Protein AF-A0A0N1BBG8-F1 (afdb_monomer_lite)

Secondary structure (DSSP, 8-state):
--GGGTTTTS---HHHHHHHHHHHHHHHHHHHHHHHHHHHHHTT----HHHHHHHHHSHHHHHHHHHHHHS-HHHHHHHHHHHHHHHHHHHHHHHHHHHHHHHTT-

Foldseek 3Di:
DVVVLVCVVDNDDPVRVVVVVVVVLVVQLVVQLVVLQVVCVVVVHPSPSVLSNCCSVPVVPSVLVSCVVRHPPVVSVVVVVVVVVVVVVVVVVSVVVVVVVVVVVD

Sequence (106 aa):
MIVGILSPLRPLSVREQGATDLLIGVLTAVMVYTWCRAEAAERAVIPSGRFALWAALLPPVFFPVYLYRTRSARVATLTLVGSVLYYIAINLLNAAALIAVTELRT

Structure (mmCIF, N/CA/C/O backbone):
data_AF-A0A0N1BBG8-F1
#
_entry.id   AF-A0A0N1BBG8-F1
#
loop_
_atom_site.group_PDB
_atom_site.id
_atom_site.type_symbol
_atom_site.label_atom_id
_atom_site.label_alt_id
_atom_site.label_comp_id
_atom_site.label_asym_id
_atom_site.label_entity_id
_atom_site.label_seq_id
_atom_site.pdbx_PDB_ins_code
_atom_site.Cartn_x
_atom_site.Cartn_y
_atom_site.Cartn_z
_atom_site.occupancy
_atom_site.B_iso_or_equiv
_atom_site.auth_seq_id
_atom_site.auth_comp_id
_atom_site.auth_asym_id
_atom_site.auth_atom_id
_atom_site.pdbx_PDB_model_num
ATOM 1 N N . MET A 1 1 ? 2.645 0.140 -14.212 1.00 44.69 1 MET A N 1
ATOM 2 C CA . MET A 1 1 ? 3.843 0.835 -13.656 1.00 44.69 1 MET A CA 1
ATOM 3 C C . MET A 1 1 ? 5.005 -0.116 -13.333 1.00 44.69 1 MET A C 1
ATOM 5 O O . MET A 1 1 ? 6.142 0.294 -13.494 1.00 44.69 1 MET A O 1
ATOM 9 N N . ILE A 1 2 ? 4.762 -1.386 -12.970 1.00 45.59 2 ILE A N 1
ATOM 10 C CA . ILE A 1 2 ? 5.816 -2.420 -12.806 1.00 45.59 2 ILE A CA 1
ATOM 11 C C . ILE A 1 2 ? 6.313 -2.972 -14.164 1.00 45.59 2 ILE A C 1
ATOM 13 O O . ILE A 1 2 ? 7.457 -3.398 -14.284 1.00 45.59 2 ILE A O 1
ATOM 17 N N . VAL A 1 3 ? 5.498 -2.869 -15.222 1.00 43.84 3 VAL A N 1
ATOM 18 C CA . VAL A 1 3 ? 5.837 -3.310 -16.592 1.00 43.84 3 VAL A CA 1
ATOM 19 C C . VAL A 1 3 ? 7.101 -2.640 -17.152 1.00 43.84 3 VAL A C 1
ATOM 21 O O . VAL A 1 3 ? 7.817 -3.261 -17.928 1.00 43.84 3 VAL A O 1
ATOM 24 N N . GLY A 1 4 ? 7.452 -1.431 -16.693 1.00 46.47 4 GLY A N 1
ATOM 25 C CA . GLY A 1 4 ? 8.660 -0.725 -17.139 1.00 46.47 4 GLY A CA 1
ATOM 26 C C . GLY A 1 4 ? 9.979 -1.461 -16.861 1.00 46.47 4 GLY A C 1
ATOM 27 O O . GLY A 1 4 ? 10.957 -1.213 -17.557 1.00 46.47 4 GLY A O 1
ATOM 28 N N . ILE A 1 5 ? 10.001 -2.392 -15.899 1.00 52.69 5 ILE A N 1
ATOM 29 C CA . ILE A 1 5 ? 11.209 -3.135 -15.497 1.00 52.69 5 ILE A CA 1
ATOM 30 C C . ILE A 1 5 ? 11.492 -4.322 -16.442 1.00 52.69 5 ILE A C 1
ATOM 32 O O . ILE A 1 5 ? 12.645 -4.705 -16.617 1.00 52.69 5 ILE A O 1
ATOM 36 N N . LEU A 1 6 ? 10.465 -4.882 -17.098 1.00 45.50 6 LEU A N 1
ATOM 37 C CA . LEU A 1 6 ? 10.602 -6.021 -18.028 1.00 45.50 6 LEU A CA 1
ATOM 38 C C . LEU A 1 6 ? 10.683 -5.601 -19.505 1.00 45.50 6 LEU A C 1
ATOM 40 O O . LEU A 1 6 ? 11.166 -6.366 -20.343 1.00 45.50 6 LEU A O 1
ATOM 44 N N . SER A 1 7 ? 10.296 -4.363 -19.817 1.00 44.09 7 SER A N 1
ATOM 45 C CA . SER A 1 7 ? 10.352 -3.786 -21.163 1.00 44.09 7 SER A CA 1
ATOM 46 C C . SER A 1 7 ? 11.717 -3.803 -21.875 1.00 44.09 7 SER A C 1
ATOM 48 O O . SER A 1 7 ? 11.696 -3.855 -23.107 1.00 44.09 7 SER A O 1
ATOM 50 N N . PRO A 1 8 ? 12.902 -3.767 -21.221 1.00 50.84 8 PRO A N 1
ATOM 51 C CA . PRO A 1 8 ? 14.151 -3.680 -21.979 1.00 50.84 8 PRO A CA 1
ATOM 52 C C . PRO A 1 8 ? 14.601 -5.006 -22.621 1.00 50.84 8 PRO A C 1
ATOM 54 O O . PRO A 1 8 ? 15.576 -4.998 -23.375 1.00 50.84 8 PRO A O 1
ATOM 57 N N . LEU A 1 9 ? 13.923 -6.134 -22.354 1.00 54.62 9 LEU A N 1
ATOM 58 C CA . LEU A 1 9 ? 14.283 -7.448 -22.917 1.00 54.62 9 LEU A CA 1
ATOM 59 C C . LEU A 1 9 ? 13.457 -7.832 -24.153 1.00 54.62 9 LEU A C 1
ATOM 61 O O . LEU A 1 9 ? 13.976 -8.496 -25.049 1.00 54.62 9 LEU A O 1
ATOM 65 N N . ARG A 1 10 ? 12.198 -7.389 -24.233 1.00 57.31 10 ARG A N 1
ATOM 66 C CA . ARG A 1 10 ? 11.345 -7.465 -25.428 1.00 57.31 10 ARG A CA 1
ATOM 67 C C . ARG A 1 10 ? 10.209 -6.447 -25.285 1.00 57.31 10 ARG A C 1
ATOM 69 O O . ARG A 1 10 ? 9.539 -6.465 -24.252 1.00 57.31 10 ARG A O 1
ATOM 76 N N . PRO A 1 11 ? 9.938 -5.600 -26.293 1.00 62.00 11 PRO A N 1
ATOM 77 C CA . PRO A 1 11 ? 8.734 -4.782 -26.283 1.00 62.00 11 PRO A CA 1
ATOM 78 C C . PRO A 1 11 ? 7.515 -5.712 -26.314 1.00 62.00 11 PRO A C 1
ATOM 80 O O . PRO A 1 11 ? 7.272 -6.400 -27.302 1.00 62.00 11 PRO A O 1
ATOM 83 N N . LEU A 1 12 ? 6.780 -5.771 -25.203 1.00 67.56 12 LEU A N 1
ATOM 84 C CA . LEU A 1 12 ? 5.531 -6.524 -25.109 1.00 67.56 12 LEU A CA 1
ATOM 85 C C . LEU A 1 12 ? 4.483 -5.881 -26.020 1.00 67.56 12 LEU A C 1
ATOM 87 O O . LEU A 1 12 ? 4.361 -4.653 -26.055 1.00 67.56 12 LEU A O 1
ATOM 91 N N . SER A 1 13 ? 3.691 -6.697 -26.711 1.00 79.50 13 SER A N 1
ATOM 92 C CA . SER A 1 13 ? 2.510 -6.206 -27.425 1.00 79.50 13 SER A CA 1
ATOM 93 C C . SER A 1 13 ? 1.490 -5.609 -26.445 1.00 79.50 13 SER A C 1
ATOM 95 O O . SER A 1 13 ? 1.438 -5.996 -25.278 1.00 79.50 13 SER A O 1
ATOM 97 N N . VAL A 1 14 ? 0.622 -4.700 -26.910 1.00 79.00 14 VAL A N 1
ATOM 98 C CA . VAL A 1 14 ? -0.425 -4.069 -26.070 1.00 79.00 14 VAL A CA 1
ATOM 99 C C . VAL A 1 14 ? -1.281 -5.117 -25.340 1.00 79.00 14 VAL A C 1
ATOM 101 O O . VAL A 1 14 ? -1.656 -4.934 -24.183 1.00 79.00 14 VAL A O 1
ATOM 104 N N . ARG A 1 15 ? -1.543 -6.261 -25.988 1.00 81.25 15 ARG A N 1
ATOM 105 C CA . ARG A 1 15 ? -2.284 -7.384 -25.399 1.00 81.25 15 ARG A CA 1
ATOM 106 C C . ARG A 1 15 ? -1.513 -8.065 -24.263 1.00 81.25 15 ARG A C 1
ATOM 108 O O . ARG A 1 15 ? -2.106 -8.371 -23.232 1.00 81.25 15 ARG A O 1
ATOM 115 N N . GLU A 1 16 ? -0.218 -8.307 -24.442 1.00 79.31 16 GLU A N 1
ATOM 116 C CA . GLU A 1 16 ? 0.638 -8.919 -23.415 1.00 79.31 16 GLU A CA 1
ATOM 117 C C . GLU A 1 16 ? 0.878 -7.969 -22.237 1.00 79.31 16 GLU A C 1
ATOM 119 O O . GLU A 1 16 ? 0.891 -8.416 -21.089 1.00 79.31 16 GLU A O 1
ATOM 124 N N . GLN A 1 17 ? 0.993 -6.662 -22.498 1.00 76.81 17 GLN A N 1
ATOM 125 C CA . GLN A 1 17 ? 1.042 -5.633 -21.455 1.00 76.81 17 GLN A CA 1
ATOM 126 C C . GLN A 1 17 ? -0.243 -5.649 -20.626 1.00 76.81 17 GLN A C 1
ATOM 128 O O . GLN A 1 17 ? -0.173 -5.778 -19.408 1.00 76.81 17 GLN A O 1
ATOM 133 N N . GLY A 1 18 ? -1.411 -5.638 -21.280 1.00 81.50 18 GLY A N 1
ATOM 134 C CA . GLY A 1 18 ? -2.703 -5.709 -20.593 1.00 81.50 18 GLY A CA 1
ATOM 135 C C . GLY A 1 18 ? -2.882 -6.986 -19.764 1.00 81.50 18 GLY A C 1
ATOM 136 O O . GLY A 1 18 ? -3.359 -6.921 -18.633 1.00 81.50 18 GLY A O 1
ATOM 137 N N . ALA A 1 19 ? -2.455 -8.145 -20.279 1.00 83.25 19 ALA A N 1
ATOM 138 C CA . ALA A 1 19 ? -2.492 -9.405 -19.531 1.00 83.25 19 ALA A CA 1
ATOM 139 C C . ALA A 1 19 ? -1.539 -9.397 -18.321 1.00 83.25 19 ALA A C 1
ATOM 141 O O . ALA A 1 19 ? -1.897 -9.884 -17.248 1.00 83.25 19 ALA A O 1
ATOM 142 N N . THR A 1 20 ? -0.350 -8.811 -18.481 1.00 82.62 20 THR A N 1
ATOM 143 C CA . THR A 1 20 ? 0.640 -8.670 -17.404 1.00 82.62 20 THR A CA 1
ATOM 144 C C . THR A 1 20 ? 0.139 -7.719 -16.318 1.00 82.62 20 THR A C 1
ATOM 146 O O . THR A 1 20 ? 0.182 -8.064 -15.139 1.00 82.62 20 THR A O 1
ATOM 149 N N . ASP A 1 21 ? -0.394 -6.556 -16.697 1.00 81.81 21 ASP A N 1
ATOM 150 C CA . ASP A 1 21 ? -0.972 -5.590 -15.760 1.00 81.81 21 ASP A CA 1
ATOM 151 C C . ASP A 1 21 ? -2.174 -6.183 -15.013 1.00 81.81 21 ASP A C 1
ATOM 153 O O . ASP A 1 21 ? -2.294 -5.995 -13.801 1.00 81.81 21 ASP A O 1
ATOM 157 N N . LEU A 1 22 ? -3.025 -6.957 -15.699 1.00 86.31 22 LEU A N 1
ATOM 158 C CA . LEU A 1 22 ? -4.136 -7.670 -15.068 1.00 86.31 22 LEU A CA 1
ATOM 159 C C . LEU A 1 22 ? -3.633 -8.692 -14.042 1.00 86.31 22 LEU A C 1
ATOM 161 O O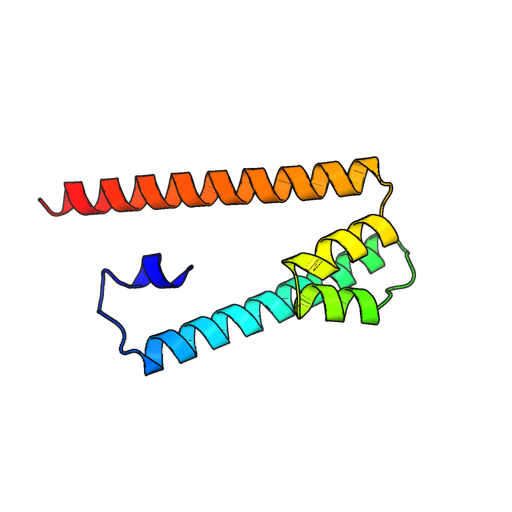 . LEU A 1 22 ? -4.123 -8.710 -12.914 1.00 86.31 22 LEU A O 1
ATOM 165 N N . LEU A 1 23 ? -2.651 -9.520 -14.408 1.00 88.62 23 LEU A N 1
ATOM 166 C CA . LEU A 1 23 ? -2.081 -10.525 -13.509 1.00 88.62 23 LEU A CA 1
ATOM 167 C C . LEU A 1 23 ? -1.458 -9.871 -12.269 1.00 88.62 23 LEU A C 1
ATOM 169 O O . LEU A 1 23 ? -1.743 -10.285 -11.146 1.00 88.62 23 LEU A O 1
ATOM 173 N N . ILE A 1 24 ? -0.655 -8.821 -12.466 1.00 85.56 24 ILE A N 1
ATOM 174 C CA . ILE A 1 24 ? -0.054 -8.044 -11.376 1.00 85.56 24 ILE A CA 1
ATOM 175 C C . ILE A 1 24 ? -1.146 -7.429 -10.497 1.00 85.56 24 ILE A C 1
ATOM 177 O O . ILE A 1 24 ? -1.050 -7.498 -9.272 1.00 85.56 24 ILE A O 1
ATOM 181 N N . GLY A 1 25 ? -2.195 -6.864 -11.097 1.00 84.56 25 GLY A N 1
ATOM 182 C CA . GLY A 1 25 ? -3.334 -6.292 -10.381 1.00 84.56 25 GLY A CA 1
ATOM 183 C C . GLY A 1 25 ? -4.067 -7.321 -9.519 1.00 84.56 25 GLY A C 1
ATOM 184 O O . GLY A 1 25 ? -4.301 -7.070 -8.337 1.00 84.56 25 GLY A O 1
AT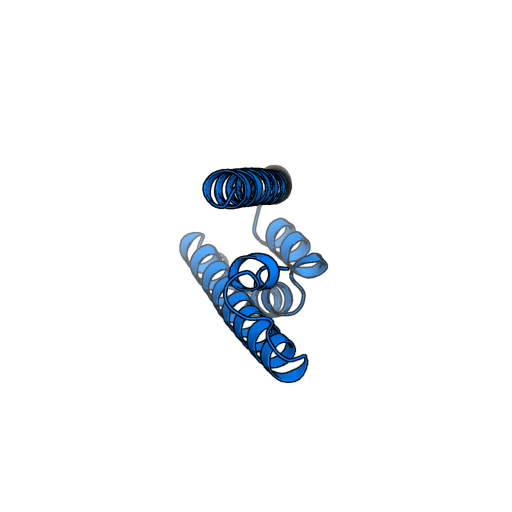OM 185 N N . VAL A 1 26 ? -4.360 -8.504 -10.068 1.00 88.88 26 VAL A N 1
ATOM 186 C CA . VAL A 1 26 ? -5.020 -9.601 -9.338 1.00 88.88 26 VAL A CA 1
ATOM 187 C C . VAL A 1 26 ? -4.141 -10.105 -8.195 1.00 88.88 26 VAL A C 1
ATOM 189 O O . VAL A 1 26 ? -4.619 -10.221 -7.068 1.00 88.88 26 VAL A O 1
ATOM 192 N N . LEU A 1 27 ? -2.852 -10.354 -8.447 1.00 88.81 27 LEU A N 1
ATOM 193 C CA . LEU A 1 27 ? -1.914 -10.785 -7.406 1.00 88.81 27 LEU A CA 1
ATOM 194 C C . LEU A 1 27 ? -1.784 -9.736 -6.297 1.00 88.81 27 LEU A C 1
ATOM 196 O O . LEU A 1 27 ? -1.804 -10.082 -5.117 1.00 88.81 27 LEU A O 1
ATOM 200 N N . THR A 1 28 ? -1.724 -8.455 -6.666 1.00 85.75 28 THR A N 1
ATOM 201 C CA . THR A 1 28 ? -1.690 -7.342 -5.710 1.00 85.75 28 THR A CA 1
ATOM 202 C C . THR A 1 28 ? -2.958 -7.323 -4.861 1.00 85.75 28 THR A C 1
ATOM 204 O O . THR A 1 28 ? -2.867 -7.239 -3.639 1.00 85.75 28 THR A O 1
ATOM 207 N N . ALA A 1 29 ? -4.137 -7.470 -5.473 1.00 85.50 29 ALA A N 1
ATOM 208 C CA . ALA A 1 29 ? -5.405 -7.509 -4.748 1.00 85.50 29 ALA A CA 1
ATOM 209 C C . ALA A 1 29 ? -5.468 -8.694 -3.769 1.00 85.50 29 ALA A C 1
ATOM 211 O O . ALA A 1 29 ? -5.844 -8.511 -2.610 1.00 85.50 29 ALA A O 1
ATOM 212 N N . VAL A 1 30 ? -5.044 -9.891 -4.196 1.00 89.69 30 VAL A N 1
ATOM 213 C CA . VAL A 1 30 ? -4.976 -11.076 -3.324 1.00 89.69 30 VAL A CA 1
ATOM 214 C C . VAL A 1 30 ? -4.049 -10.814 -2.140 1.00 89.69 30 VAL A C 1
ATOM 216 O O . VAL A 1 30 ? -4.466 -11.012 -1.002 1.00 89.69 30 VAL A O 1
ATOM 219 N N . MET A 1 31 ? -2.839 -10.308 -2.390 1.00 88.25 31 MET A N 1
ATOM 220 C CA . MET A 1 31 ? -1.862 -10.010 -1.339 1.00 88.25 31 MET A CA 1
ATOM 221 C C . MET A 1 31 ? -2.370 -8.967 -0.342 1.00 88.25 31 MET A C 1
ATOM 223 O O . MET A 1 31 ? -2.273 -9.183 0.867 1.00 88.25 31 MET A O 1
ATOM 227 N N . VAL A 1 32 ? -2.969 -7.872 -0.825 1.00 86.69 32 VAL A N 1
ATOM 228 C CA . VAL A 1 32 ? -3.556 -6.831 0.034 1.00 86.69 32 VAL A CA 1
ATOM 229 C C . VAL A 1 32 ? -4.692 -7.408 0.877 1.00 86.69 32 VAL A C 1
ATOM 231 O O . VAL A 1 32 ? -4.722 -7.196 2.090 1.00 86.69 32 VAL A O 1
ATOM 234 N N . TYR A 1 33 ? -5.589 -8.192 0.273 1.00 87.25 33 TYR A N 1
ATOM 235 C CA . TYR A 1 33 ? -6.686 -8.833 0.994 1.00 87.25 33 TYR A CA 1
ATOM 236 C C . TYR A 1 33 ? -6.175 -9.772 2.094 1.00 87.25 33 TYR A C 1
ATOM 238 O O . TYR A 1 33 ? -6.611 -9.674 3.245 1.00 87.25 33 TYR A O 1
ATOM 246 N N . THR A 1 34 ? -5.235 -10.665 1.760 1.00 89.19 34 THR A N 1
ATOM 247 C CA . THR A 1 34 ? -4.670 -11.623 2.720 1.00 89.19 34 THR A CA 1
ATOM 248 C C . THR A 1 34 ? -3.905 -10.923 3.832 1.00 89.19 34 THR A C 1
ATOM 250 O O . THR A 1 34 ? -4.038 -11.315 4.989 1.00 89.19 34 THR A O 1
ATOM 253 N N . TRP A 1 35 ? -3.175 -9.851 3.511 1.00 87.44 35 TRP A N 1
ATOM 254 C CA . TRP A 1 35 ? -2.454 -9.059 4.502 1.00 87.44 35 TRP A CA 1
ATOM 255 C C . TRP A 1 35 ? -3.414 -8.376 5.478 1.00 87.44 35 TRP A C 1
ATOM 257 O O . TRP A 1 35 ? -3.255 -8.522 6.686 1.00 87.44 35 TRP A O 1
ATOM 267 N N . CYS A 1 36 ? -4.465 -7.712 4.980 1.00 85.25 36 CYS A N 1
ATOM 268 C CA . CYS A 1 36 ? -5.483 -7.100 5.840 1.00 85.25 36 CYS A CA 1
ATOM 269 C C . CYS A 1 36 ? -6.167 -8.141 6.743 1.00 85.25 36 CYS A C 1
ATOM 271 O O . CYS A 1 36 ? -6.444 -7.877 7.910 1.00 85.25 36 CYS A O 1
ATOM 273 N N . ARG A 1 37 ? -6.439 -9.346 6.227 1.00 84.12 37 ARG A N 1
ATOM 274 C CA . ARG A 1 37 ? -7.042 -10.433 7.016 1.00 84.12 37 ARG A CA 1
ATOM 275 C C . ARG A 1 37 ? -6.101 -10.958 8.102 1.00 84.12 37 ARG A C 1
ATOM 277 O O . ARG A 1 37 ? -6.560 -11.143 9.227 1.00 84.12 37 ARG A O 1
ATOM 284 N N . ALA A 1 38 ? -4.830 -11.185 7.771 1.00 84.75 38 ALA A N 1
ATOM 285 C CA . ALA A 1 38 ? -3.815 -11.633 8.722 1.00 84.75 38 ALA A CA 1
ATOM 286 C C . ALA A 1 38 ? -3.584 -10.585 9.821 1.00 84.75 38 ALA A C 1
ATOM 288 O O . ALA A 1 38 ? -3.634 -10.907 11.003 1.00 84.75 38 ALA A O 1
ATOM 289 N N . GLU A 1 39 ? -3.456 -9.314 9.440 1.00 84.69 39 GLU A N 1
ATOM 290 C CA . GLU A 1 39 ? -3.234 -8.209 10.374 1.00 84.69 39 GLU A CA 1
ATOM 291 C C . GLU A 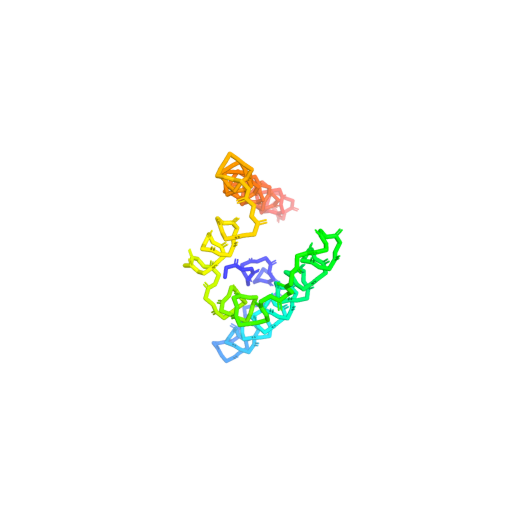1 39 ? -4.414 -7.990 11.333 1.00 84.69 39 GLU A C 1
ATOM 293 O O . GLU A 1 39 ? -4.208 -7.759 12.526 1.00 84.69 39 GLU A O 1
ATOM 298 N N . ALA A 1 40 ? -5.654 -8.109 10.846 1.00 81.00 40 ALA A N 1
ATOM 299 C CA . ALA A 1 40 ? -6.834 -8.051 11.706 1.00 81.00 40 ALA A CA 1
ATOM 300 C C . ALA A 1 40 ? -6.883 -9.230 12.696 1.00 81.00 40 ALA A C 1
ATOM 302 O O . ALA A 1 40 ? -7.233 -9.033 13.862 1.00 81.00 40 ALA A O 1
ATOM 303 N N . ALA A 1 41 ? -6.501 -10.433 12.246 1.00 82.31 41 ALA A N 1
ATOM 304 C CA . ALA A 1 41 ? -6.443 -11.626 13.087 1.00 82.31 41 ALA A CA 1
ATOM 305 C C . ALA A 1 41 ? -5.380 -11.504 14.192 1.00 82.31 41 ALA A C 1
ATOM 307 O O . ALA A 1 41 ? -5.683 -11.778 15.352 1.00 82.31 41 ALA A O 1
ATOM 308 N N . GLU A 1 42 ? -4.178 -11.018 13.865 1.00 83.50 42 GLU A N 1
ATOM 309 C CA . GLU A 1 42 ? -3.097 -10.773 14.836 1.00 83.50 42 GLU A CA 1
ATOM 310 C C . GLU A 1 42 ? -3.496 -9.773 15.928 1.00 83.50 42 GLU A C 1
ATOM 312 O O . GLU A 1 42 ? -3.058 -9.878 17.072 1.00 83.50 42 GLU A O 1
ATOM 317 N N . ARG A 1 43 ? -4.349 -8.803 15.592 1.00 79.12 43 ARG A N 1
ATOM 318 C CA . ARG A 1 43 ? -4.798 -7.758 16.523 1.00 79.12 43 ARG A CA 1
ATOM 319 C C . ARG A 1 43 ? -6.055 -8.128 17.304 1.00 79.12 43 ARG A C 1
ATOM 321 O O . ARG A 1 43 ? -6.556 -7.285 18.045 1.00 79.12 43 ARG A O 1
ATOM 328 N N . ALA A 1 44 ? -6.579 -9.343 17.118 1.00 79.00 44 ALA A N 1
ATOM 329 C CA . ALA A 1 44 ? -7.857 -9.792 17.671 1.00 79.00 44 ALA A CA 1
ATOM 330 C C . ALA A 1 44 ? -9.029 -8.826 17.378 1.00 79.00 44 ALA A C 1
ATOM 332 O O . ALA A 1 44 ? -10.013 -8.771 18.117 1.00 79.00 44 ALA A O 1
ATOM 333 N N . VAL A 1 45 ? -8.937 -8.057 16.287 1.00 73.81 45 VAL A N 1
ATOM 334 C CA . VAL A 1 45 ? -10.013 -7.176 15.827 1.00 73.81 45 VAL A CA 1
ATOM 335 C C . VAL A 1 45 ? -10.927 -8.010 14.941 1.00 73.81 45 VAL A C 1
ATOM 337 O O . VAL A 1 45 ? -10.443 -8.740 14.078 1.00 73.81 45 VAL A O 1
ATOM 340 N N . ILE A 1 46 ? -12.249 -7.901 15.127 1.00 63.75 46 ILE A N 1
ATOM 341 C CA . ILE A 1 46 ? -13.226 -8.595 14.276 1.00 63.75 46 ILE A CA 1
ATOM 342 C C . ILE A 1 46 ? -12.870 -8.290 12.815 1.00 63.75 46 ILE A C 1
ATOM 344 O O . ILE A 1 46 ? -12.932 -7.122 12.409 1.00 63.75 46 ILE A O 1
ATOM 348 N N . PRO A 1 47 ? -12.474 -9.301 12.017 1.00 56.56 47 PRO A N 1
ATOM 349 C CA . PRO A 1 47 ? -11.979 -9.062 10.681 1.00 56.56 47 PRO A CA 1
ATOM 350 C C . PRO A 1 47 ? -13.162 -8.609 9.845 1.00 56.56 47 PRO A C 1
ATOM 352 O O . PRO A 1 47 ? -13.998 -9.401 9.407 1.00 56.56 47 PRO A O 1
ATOM 355 N N . SER A 1 48 ? -13.242 -7.304 9.627 1.00 63.53 48 SER A N 1
ATOM 356 C CA . SER A 1 48 ? -14.226 -6.691 8.755 1.00 63.53 48 SER A CA 1
ATOM 357 C C . SER A 1 48 ? -13.853 -7.034 7.314 1.00 63.53 48 SER A C 1
ATOM 359 O O . SER A 1 48 ? -13.307 -6.227 6.567 1.00 63.53 48 SER A O 1
ATOM 361 N N . GLY A 1 49 ? -14.128 -8.281 6.915 1.00 69.38 49 GLY A N 1
ATOM 362 C CA . GLY A 1 49 ? -13.750 -8.834 5.612 1.00 69.38 49 GLY A CA 1
ATOM 363 C C . GLY A 1 49 ? -14.211 -7.963 4.443 1.00 69.38 49 GLY A C 1
ATOM 364 O O . GLY A 1 49 ? -13.565 -7.939 3.403 1.00 69.38 49 GLY A O 1
ATOM 365 N N . ARG A 1 50 ? -15.264 -7.166 4.656 1.00 81.06 50 ARG A N 1
ATOM 366 C CA . ARG A 1 50 ? -15.743 -6.143 3.729 1.00 81.06 50 ARG A CA 1
ATOM 367 C C . ARG A 1 50 ? -14.743 -4.993 3.530 1.00 81.06 50 ARG A C 1
ATOM 369 O O . ARG A 1 50 ? -14.493 -4.637 2.389 1.00 81.06 50 ARG A O 1
ATOM 376 N N . PHE A 1 51 ? -14.147 -4.427 4.583 1.00 79.69 51 PHE A N 1
ATOM 377 C CA . PHE A 1 51 ? -13.149 -3.355 4.430 1.00 79.69 51 PHE A CA 1
ATOM 378 C C . PHE A 1 51 ? -11.832 -3.875 3.848 1.00 79.69 51 PHE A C 1
ATOM 380 O O . PHE A 1 51 ? -11.247 -3.192 3.017 1.00 79.69 51 PHE A O 1
ATOM 387 N N . ALA A 1 52 ? -11.419 -5.097 4.201 1.00 82.50 52 ALA A N 1
ATOM 388 C CA . ALA A 1 52 ? -10.269 -5.755 3.575 1.00 82.50 52 ALA A CA 1
ATOM 389 C C . ALA A 1 52 ? -10.488 -5.988 2.067 1.00 82.50 52 ALA A C 1
ATOM 391 O O . ALA A 1 52 ? -9.597 -5.731 1.262 1.00 82.50 52 ALA A O 1
ATOM 392 N N . LEU A 1 53 ? -11.691 -6.424 1.672 1.00 85.50 53 LEU A N 1
ATOM 393 C CA . LEU A 1 53 ? -12.060 -6.596 0.264 1.00 85.50 53 LEU A CA 1
ATOM 394 C C . LEU A 1 53 ? -12.027 -5.264 -0.496 1.00 85.50 53 LEU A C 1
ATOM 396 O O . LEU A 1 53 ? -11.444 -5.182 -1.572 1.00 85.50 53 LEU A O 1
ATOM 400 N N . TRP A 1 54 ? -12.609 -4.206 0.073 1.00 87.12 54 TRP A N 1
ATOM 401 C CA . TRP A 1 54 ? -12.581 -2.886 -0.557 1.00 87.12 54 TRP A CA 1
ATOM 402 C C . TRP A 1 54 ? -11.168 -2.304 -0.642 1.00 87.12 54 TRP A C 1
ATOM 404 O O . TRP A 1 54 ? -10.823 -1.720 -1.666 1.00 87.12 54 TRP A O 1
ATOM 414 N N . ALA A 1 55 ? -10.336 -2.507 0.383 1.00 85.19 55 ALA A N 1
ATOM 415 C CA . ALA A 1 55 ? -8.929 -2.110 0.363 1.00 85.19 55 ALA A CA 1
ATOM 416 C C . ALA A 1 55 ? -8.128 -2.849 -0.721 1.00 85.19 55 ALA A C 1
ATOM 418 O O . ALA A 1 55 ? -7.227 -2.260 -1.304 1.00 85.19 55 ALA A O 1
ATOM 419 N N . ALA A 1 56 ? -8.474 -4.100 -1.031 1.00 85.62 56 ALA A N 1
ATOM 420 C CA . ALA A 1 56 ? -7.858 -4.854 -2.121 1.00 85.62 56 ALA A CA 1
ATOM 421 C C . ALA A 1 56 ? -8.318 -4.396 -3.515 1.00 85.62 56 ALA A C 1
ATOM 423 O O . ALA A 1 56 ? -7.508 -4.335 -4.436 1.00 85.62 56 ALA A O 1
ATOM 424 N N . LEU A 1 57 ? -9.605 -4.068 -3.674 1.00 86.31 57 LEU A N 1
ATOM 425 C CA . LEU A 1 57 ? -10.180 -3.653 -4.960 1.00 86.31 57 LEU A CA 1
ATOM 426 C C . LEU A 1 57 ? -9.824 -2.212 -5.337 1.00 86.31 57 LEU A C 1
ATOM 428 O O . LEU A 1 57 ? -9.569 -1.916 -6.500 1.00 86.31 57 LEU A O 1
ATOM 432 N N . LEU A 1 58 ? -9.815 -1.313 -4.353 1.00 85.50 58 LEU A N 1
ATOM 433 C CA . LEU A 1 58 ? -9.558 0.116 -4.534 1.00 85.50 58 LEU A CA 1
ATOM 434 C C . LEU A 1 58 ? -8.563 0.607 -3.466 1.00 85.50 58 LEU A C 1
ATOM 436 O O . LEU A 1 58 ? -8.937 1.392 -2.582 1.00 85.50 58 LEU A O 1
ATOM 440 N N . PRO A 1 59 ? -7.285 0.178 -3.543 1.00 80.25 59 PRO A N 1
ATOM 441 C CA . PRO A 1 59 ? -6.283 0.495 -2.527 1.00 80.25 59 PRO A CA 1
ATOM 442 C C . PRO A 1 59 ? -6.124 1.992 -2.231 1.00 80.25 59 PRO A C 1
ATOM 444 O O . PRO A 1 59 ? -6.139 2.343 -1.052 1.00 80.25 59 PRO A O 1
ATOM 447 N N . PRO A 1 60 ? -6.065 2.904 -3.227 1.00 81.25 60 PRO A N 1
ATOM 448 C CA . PRO A 1 60 ? -5.843 4.327 -2.954 1.00 81.25 60 PRO A CA 1
ATOM 449 C C . PRO A 1 60 ? -6.892 4.964 -2.037 1.00 81.25 60 PRO A C 1
ATOM 451 O O . PRO A 1 60 ? -6.581 5.898 -1.305 1.00 81.25 60 PRO A O 1
ATOM 454 N N . VAL A 1 61 ? -8.129 4.460 -2.067 1.00 84.94 61 VAL A N 1
ATOM 455 C CA . VAL A 1 61 ? -9.250 5.035 -1.314 1.00 84.94 61 VAL A CA 1
ATOM 456 C C . VAL A 1 61 ? -9.529 4.239 -0.045 1.00 84.94 61 VAL A C 1
ATOM 458 O O . VAL A 1 61 ? -9.643 4.808 1.039 1.00 84.94 61 VAL A O 1
ATOM 461 N N . PHE A 1 62 ? -9.629 2.914 -0.151 1.00 86.25 62 PHE A N 1
ATOM 462 C CA . PHE A 1 62 ? -10.116 2.092 0.954 1.00 86.25 62 PHE A CA 1
ATOM 463 C C . PHE A 1 62 ? -9.017 1.571 1.874 1.00 86.25 62 PHE A C 1
ATOM 465 O O . PHE A 1 62 ? -9.328 1.229 3.013 1.00 86.25 62 PHE A O 1
ATOM 472 N N . PHE A 1 63 ? -7.750 1.558 1.452 1.00 84.69 63 PHE A N 1
ATOM 473 C CA . PHE A 1 63 ? -6.645 1.221 2.352 1.00 84.69 63 PHE A CA 1
ATOM 474 C C . PHE A 1 63 ? -6.452 2.276 3.462 1.00 84.69 63 PHE A C 1
ATOM 476 O O . PHE A 1 63 ? -6.382 1.883 4.629 1.00 84.69 63 PHE A O 1
ATOM 483 N N . PRO A 1 64 ? -6.486 3.601 3.183 1.00 87.94 64 PRO A N 1
ATOM 484 C CA . PRO A 1 64 ? -6.543 4.615 4.238 1.00 87.94 64 PRO A CA 1
ATOM 485 C C . PRO A 1 64 ? -7.736 4.423 5.180 1.00 87.94 64 PRO A C 1
ATOM 487 O O . PRO A 1 64 ? -7.568 4.413 6.399 1.00 87.94 64 PRO A O 1
ATOM 490 N N . VAL A 1 65 ? -8.936 4.213 4.626 1.00 87.75 65 VAL A N 1
ATOM 491 C CA . VAL A 1 65 ? -10.161 4.007 5.419 1.00 87.75 65 VAL A CA 1
ATOM 492 C C . VAL A 1 65 ? -10.040 2.773 6.314 1.00 87.75 65 VAL A C 1
ATOM 494 O O . VAL A 1 65 ? -10.407 2.838 7.486 1.00 87.75 65 VAL A O 1
ATOM 497 N N . TYR A 1 66 ? -9.495 1.671 5.790 1.00 86.75 66 TYR A N 1
ATOM 498 C CA . TYR A 1 66 ? -9.207 0.462 6.558 1.00 86.75 66 TYR A CA 1
ATOM 499 C C . TYR A 1 66 ? -8.281 0.773 7.739 1.00 86.75 66 TYR A C 1
ATOM 501 O O . TYR A 1 66 ? -8.641 0.477 8.877 1.00 86.75 66 TYR A O 1
ATOM 509 N N . LEU A 1 67 ? -7.149 1.446 7.500 1.00 87.00 67 LEU A N 1
ATOM 510 C CA . LEU A 1 67 ? -6.178 1.771 8.550 1.00 87.00 67 LEU A CA 1
ATOM 511 C C . LEU A 1 67 ? -6.768 2.657 9.652 1.00 87.00 67 LEU A C 1
ATOM 513 O O . LEU A 1 67 ? -6.541 2.382 10.827 1.00 87.00 67 LEU A O 1
ATOM 517 N N . TYR A 1 68 ? -7.540 3.691 9.308 1.00 88.31 68 TYR A N 1
ATOM 518 C CA . TYR A 1 68 ? -8.188 4.543 10.316 1.00 88.31 68 TYR A CA 1
ATOM 519 C C . TYR A 1 68 ? -9.318 3.832 11.073 1.00 88.31 68 TYR A C 1
ATOM 521 O O . TYR A 1 68 ? -9.679 4.257 12.168 1.00 88.31 68 TYR A O 1
ATOM 529 N N . ARG A 1 69 ? -9.885 2.756 10.512 1.00 85.50 69 ARG A N 1
ATOM 530 C CA . ARG A 1 69 ? -10.905 1.928 11.175 1.00 85.50 69 ARG A CA 1
ATOM 531 C C . ARG A 1 69 ? -10.304 0.871 12.095 1.00 85.50 69 ARG A C 1
ATOM 533 O O . ARG A 1 69 ? -10.929 0.547 13.099 1.00 85.50 69 ARG A O 1
ATOM 540 N N . THR A 1 70 ? -9.145 0.313 11.752 1.00 83.12 70 THR A N 1
ATOM 541 C CA . THR A 1 70 ? -8.520 -0.789 12.505 1.00 83.12 70 THR A CA 1
ATOM 542 C C . THR A 1 70 ? -7.374 -0.341 13.411 1.00 83.12 70 THR A C 1
ATOM 544 O O . THR A 1 70 ? -6.919 -1.117 14.253 1.00 83.12 70 THR A O 1
ATOM 547 N N . ARG A 1 71 ? -6.893 0.902 13.274 1.00 81.38 71 ARG A N 1
ATOM 548 C CA . ARG A 1 71 ? -5.761 1.446 14.038 1.00 81.38 71 ARG A CA 1
ATOM 549 C C . ARG A 1 71 ? -6.072 2.819 14.626 1.00 81.38 71 ARG A C 1
ATOM 551 O O . ARG A 1 71 ? -6.970 3.526 14.182 1.00 81.38 71 ARG A O 1
ATOM 558 N N . SER A 1 72 ? -5.267 3.232 15.607 1.00 87.69 72 SER A N 1
ATOM 559 C CA . SER A 1 72 ? -5.285 4.613 16.091 1.00 87.69 72 SER A CA 1
ATOM 560 C C . SER A 1 72 ? -4.841 5.577 14.987 1.00 87.69 72 SER A C 1
ATOM 562 O O . SER A 1 72 ? -3.975 5.247 14.171 1.00 87.69 72 SER A O 1
ATOM 564 N N . ALA A 1 73 ? -5.392 6.794 14.991 1.00 88.19 73 ALA A N 1
ATOM 565 C CA . ALA A 1 73 ? -5.124 7.795 13.957 1.00 88.19 73 ALA A CA 1
ATOM 566 C C . ALA A 1 73 ? -3.622 8.059 13.762 1.00 88.19 73 ALA A C 1
ATOM 568 O O . ALA A 1 73 ? -3.152 8.154 12.633 1.00 88.19 73 ALA A O 1
ATOM 569 N N . ARG A 1 74 ? -2.844 8.085 14.854 1.00 92.50 74 ARG A N 1
ATOM 570 C CA . ARG A 1 74 ? -1.385 8.256 14.797 1.00 92.50 74 ARG A CA 1
ATOM 571 C C . ARG A 1 74 ? -0.707 7.131 14.012 1.00 92.50 74 ARG A C 1
ATOM 573 O O . ARG A 1 74 ? 0.120 7.405 13.148 1.00 92.50 74 ARG A O 1
ATOM 580 N N . VAL A 1 75 ? -1.052 5.876 14.299 1.00 88.88 75 VAL A N 1
ATOM 581 C CA . VAL A 1 75 ? -0.440 4.716 13.633 1.00 88.88 75 VAL A CA 1
ATOM 582 C C . VAL A 1 75 ? -0.888 4.631 12.175 1.00 88.88 75 VAL A C 1
ATOM 584 O O . VAL A 1 75 ? -0.063 4.338 11.312 1.00 88.88 75 VAL A O 1
ATOM 587 N N . ALA A 1 76 ? -2.158 4.921 11.883 1.00 88.81 76 ALA A N 1
ATOM 588 C CA . ALA A 1 76 ? -2.671 4.974 10.516 1.00 88.81 76 ALA A CA 1
ATOM 589 C C . ALA A 1 76 ? -1.916 6.015 9.673 1.00 88.81 76 ALA A C 1
ATOM 591 O O . ALA A 1 76 ? -1.388 5.669 8.617 1.00 88.81 76 ALA A O 1
ATOM 592 N N . THR A 1 77 ? -1.761 7.243 10.182 1.00 92.31 77 THR A N 1
ATOM 593 C CA . THR A 1 77 ? -1.009 8.307 9.500 1.00 92.31 77 THR A CA 1
ATOM 594 C C . THR A 1 77 ? 0.453 7.919 9.282 1.00 92.31 77 THR A C 1
ATOM 596 O O . THR A 1 77 ? 0.952 8.048 8.169 1.00 92.31 77 THR A O 1
ATOM 599 N N . LEU A 1 78 ? 1.138 7.390 10.304 1.00 94.56 78 LEU A N 1
ATOM 600 C CA . LEU A 1 78 ? 2.532 6.948 10.161 1.00 94.56 78 LEU A CA 1
ATOM 601 C C . LEU A 1 78 ? 2.677 5.816 9.139 1.00 94.56 78 LEU A C 1
ATOM 603 O O . LEU A 1 78 ? 3.633 5.811 8.370 1.00 94.56 78 LEU A O 1
ATOM 607 N N . THR A 1 79 ? 1.716 4.888 9.101 1.00 89.75 79 THR A N 1
ATOM 608 C CA . THR A 1 79 ? 1.702 3.803 8.109 1.00 89.75 79 THR A CA 1
ATOM 609 C C . THR A 1 79 ? 1.557 4.376 6.700 1.00 89.75 79 THR A C 1
ATOM 611 O O . THR A 1 79 ? 2.344 4.025 5.831 1.00 89.75 79 THR A O 1
ATOM 614 N N . LEU A 1 80 ? 0.611 5.299 6.481 1.00 90.31 80 LEU A N 1
ATOM 615 C CA . LEU A 1 80 ? 0.394 5.935 5.177 1.00 90.31 80 LEU A CA 1
ATOM 616 C C . LEU A 1 80 ? 1.612 6.741 4.713 1.00 90.31 80 LEU A C 1
ATOM 618 O O . LEU A 1 80 ? 2.053 6.580 3.576 1.00 90.31 80 LEU A O 1
ATOM 622 N N . VAL A 1 81 ? 2.191 7.562 5.595 1.00 93.56 81 VAL A N 1
ATOM 623 C CA . VAL A 1 81 ? 3.420 8.316 5.301 1.00 93.56 81 VAL A CA 1
ATOM 624 C C . VAL A 1 81 ? 4.562 7.358 4.965 1.00 93.56 81 VAL A C 1
ATOM 626 O O . VAL A 1 81 ? 5.238 7.542 3.956 1.00 93.56 81 VAL A O 1
ATOM 629 N N . GLY A 1 82 ? 4.736 6.295 5.755 1.00 91.19 82 GLY A N 1
ATOM 630 C CA . GLY A 1 82 ? 5.731 5.258 5.495 1.00 91.19 82 GLY A CA 1
ATOM 631 C C . GLY A 1 82 ? 5.540 4.579 4.138 1.00 91.19 82 GLY A C 1
ATOM 632 O O . GLY A 1 82 ? 6.511 4.404 3.409 1.00 91.19 82 GLY A O 1
ATOM 633 N N . SER A 1 83 ? 4.301 4.260 3.751 1.00 86.56 83 SER A N 1
ATOM 634 C CA . SER A 1 83 ? 3.994 3.682 2.437 1.00 86.56 83 SER A CA 1
ATOM 635 C C . SER A 1 83 ? 4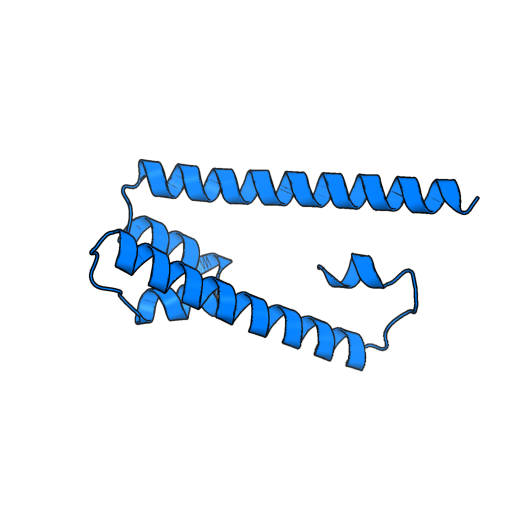.350 4.624 1.283 1.00 86.56 83 SER A C 1
ATOM 637 O O . SER A 1 83 ? 4.901 4.171 0.281 1.00 86.56 83 SER A O 1
ATOM 639 N N . VAL A 1 84 ? 4.089 5.929 1.424 1.00 89.06 84 VAL A N 1
ATOM 640 C CA . VAL A 1 84 ? 4.470 6.937 0.418 1.00 89.06 84 VAL A CA 1
ATOM 641 C C . VAL A 1 84 ? 5.991 7.052 0.310 1.00 89.06 84 VAL A C 1
ATOM 643 O O . VAL A 1 84 ? 6.530 7.013 -0.795 1.00 89.06 84 VAL A O 1
ATOM 646 N N . LEU A 1 85 ? 6.694 7.138 1.442 1.00 93.25 85 LEU A N 1
ATOM 647 C CA . LEU A 1 85 ? 8.158 7.200 1.462 1.00 93.25 85 LEU A CA 1
ATOM 648 C C . LEU A 1 85 ? 8.788 5.941 0.859 1.00 93.25 85 LEU A C 1
ATOM 650 O O . LEU A 1 85 ? 9.724 6.040 0.069 1.00 93.25 85 LEU A O 1
ATOM 654 N N . TYR A 1 86 ? 8.242 4.766 1.175 1.00 87.81 86 TYR A N 1
ATOM 655 C CA . TYR A 1 86 ? 8.676 3.496 0.599 1.00 87.81 86 TYR A CA 1
ATOM 656 C C . TYR A 1 86 ? 8.480 3.462 -0.920 1.00 87.81 86 TYR A C 1
ATOM 658 O O . TYR A 1 86 ? 9.384 3.065 -1.654 1.00 87.81 86 TYR A O 1
ATOM 666 N N . TYR A 1 87 ? 7.329 3.934 -1.406 1.00 85.38 87 TYR A N 1
ATOM 667 C CA . TYR A 1 87 ? 7.068 4.044 -2.838 1.00 85.38 87 TYR A CA 1
ATOM 668 C C . TYR A 1 87 ? 8.074 4.975 -3.529 1.00 85.38 87 TYR A C 1
ATOM 670 O O . TYR A 1 87 ? 8.632 4.605 -4.563 1.00 85.38 87 TYR A O 1
ATOM 678 N N . ILE A 1 88 ? 8.359 6.147 -2.950 1.00 89.12 88 ILE A N 1
ATOM 679 C CA . ILE A 1 88 ? 9.380 7.068 -3.474 1.00 89.12 88 ILE A CA 1
ATOM 680 C C . ILE A 1 88 ? 10.747 6.373 -3.519 1.00 89.12 88 ILE A C 1
ATOM 682 O O . ILE A 1 88 ? 11.396 6.381 -4.563 1.00 89.12 88 ILE A O 1
ATOM 686 N N . ALA A 1 89 ? 11.158 5.716 -2.431 1.00 91.19 89 ALA A N 1
ATOM 687 C CA . ALA A 1 89 ? 12.443 5.026 -2.346 1.00 91.19 89 ALA A CA 1
ATOM 688 C C . ALA A 1 89 ? 12.592 3.919 -3.404 1.00 91.19 89 ALA A C 1
ATOM 690 O O . ALA A 1 89 ? 13.622 3.851 -4.073 1.00 91.19 89 ALA A O 1
ATOM 691 N N . ILE A 1 90 ? 11.558 3.097 -3.620 1.00 86.56 90 ILE A N 1
ATOM 692 C CA . ILE A 1 90 ? 11.576 2.076 -4.678 1.00 86.56 90 ILE A CA 1
ATOM 693 C C . ILE A 1 90 ? 11.685 2.703 -6.067 1.00 86.56 90 ILE A C 1
ATOM 695 O O . ILE A 1 90 ? 12.434 2.198 -6.899 1.00 86.56 90 ILE A O 1
ATOM 699 N N . ASN A 1 91 ? 10.974 3.800 -6.338 1.00 83.81 91 ASN A N 1
ATOM 700 C CA . ASN A 1 91 ? 11.075 4.458 -7.642 1.00 83.81 91 ASN A CA 1
ATOM 701 C C . ASN A 1 91 ? 12.470 5.054 -7.873 1.00 83.81 91 ASN A C 1
ATOM 703 O O . ASN A 1 91 ? 12.994 4.939 -8.979 1.00 83.81 91 ASN A O 1
ATOM 707 N N . LEU A 1 92 ? 13.100 5.616 -6.837 1.00 87.75 92 LEU A N 1
ATOM 708 C CA . LEU A 1 92 ? 14.486 6.088 -6.909 1.00 87.75 92 LEU A CA 1
ATOM 709 C C . LEU A 1 92 ? 15.468 4.937 -7.166 1.00 87.75 92 LEU A C 1
ATOM 711 O O . LEU A 1 92 ? 16.341 5.063 -8.022 1.00 87.75 92 LEU A O 1
ATOM 715 N N . LEU A 1 93 ? 15.297 3.800 -6.485 1.00 89.00 93 LEU A N 1
ATOM 716 C CA . LEU A 1 93 ? 16.110 2.600 -6.714 1.00 89.00 93 LEU A CA 1
ATOM 717 C C . LEU A 1 93 ? 15.933 2.052 -8.134 1.00 89.00 93 LEU A C 1
ATOM 719 O O . LEU A 1 93 ? 16.920 1.726 -8.788 1.00 89.00 93 LEU A O 1
ATOM 723 N N . ASN A 1 94 ? 14.698 2.001 -8.638 1.00 83.06 94 ASN A N 1
ATOM 724 C CA . ASN A 1 94 ? 14.417 1.576 -10.009 1.00 83.06 94 ASN A CA 1
ATOM 725 C C . ASN A 1 94 ? 15.050 2.519 -11.038 1.00 83.06 94 ASN A C 1
ATOM 727 O O . ASN A 1 94 ? 15.618 2.052 -12.022 1.00 83.06 94 ASN A O 1
ATOM 731 N N . ALA A 1 95 ? 14.984 3.833 -10.807 1.00 81.00 95 ALA A N 1
ATOM 732 C CA . ALA A 1 95 ? 15.628 4.818 -11.670 1.00 81.00 95 ALA A CA 1
ATOM 733 C C . ALA A 1 95 ? 17.156 4.644 -11.674 1.00 81.00 95 ALA A C 1
ATOM 735 O O . ALA A 1 95 ? 17.763 4.606 -12.742 1.00 81.00 95 ALA A O 1
ATOM 736 N N . ALA A 1 96 ? 17.769 4.459 -10.502 1.00 85.75 96 ALA A N 1
ATOM 737 C CA . ALA A 1 96 ? 19.205 4.208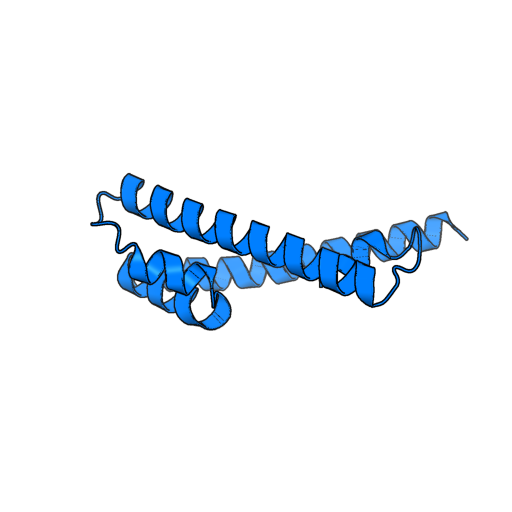 -10.384 1.00 85.75 96 ALA A CA 1
ATOM 738 C C . ALA A 1 96 ? 19.628 2.901 -11.078 1.00 85.75 96 ALA A C 1
ATOM 740 O O . ALA A 1 96 ? 20.625 2.879 -11.798 1.00 85.75 96 ALA A O 1
ATOM 741 N N . ALA A 1 97 ? 18.851 1.827 -10.912 1.00 86.00 97 ALA A N 1
ATOM 742 C CA . ALA A 1 97 ? 19.103 0.549 -11.573 1.00 86.00 97 ALA A CA 1
ATOM 743 C C . ALA A 1 97 ? 19.004 0.665 -13.101 1.00 86.00 97 ALA A C 1
ATOM 745 O O . ALA A 1 97 ? 19.841 0.116 -13.813 1.00 86.00 97 ALA A O 1
ATOM 746 N N . LEU A 1 98 ? 18.016 1.411 -13.607 1.00 83.44 98 LEU A N 1
ATOM 747 C CA . LEU A 1 98 ? 17.863 1.648 -15.040 1.00 83.44 98 LEU A CA 1
ATOM 748 C C . LEU A 1 98 ? 19.081 2.379 -15.620 1.00 83.44 98 LEU A C 1
ATOM 750 O O . LEU A 1 98 ? 19.603 1.942 -16.641 1.00 83.44 98 LEU A O 1
ATOM 754 N N . ILE A 1 99 ? 19.557 3.430 -14.940 1.00 83.81 99 ILE A N 1
ATOM 755 C CA . ILE A 1 99 ? 20.756 4.186 -15.339 1.00 83.81 99 ILE A CA 1
ATOM 756 C C . ILE A 1 99 ? 21.992 3.273 -15.354 1.00 83.81 99 ILE A C 1
ATOM 758 O O . ILE A 1 99 ? 22.740 3.256 -16.329 1.00 83.81 99 ILE A O 1
ATOM 762 N N . ALA A 1 100 ? 22.186 2.459 -14.314 1.00 83.56 100 ALA A N 1
ATOM 763 C CA . ALA A 1 100 ? 23.320 1.536 -14.245 1.00 83.56 100 ALA A CA 1
ATOM 764 C C . ALA A 1 100 ? 23.308 0.500 -15.385 1.00 83.56 100 ALA A C 1
ATOM 766 O O . ALA A 1 100 ? 24.350 0.194 -15.960 1.00 83.56 100 ALA A O 1
ATOM 767 N N . VAL A 1 101 ? 22.131 -0.024 -15.742 1.00 81.88 101 VAL A N 1
ATOM 768 C CA . VAL A 1 101 ? 21.986 -0.983 -16.850 1.00 81.88 101 VAL A CA 1
ATOM 769 C C . VAL A 1 101 ? 22.266 -0.334 -18.206 1.00 81.88 101 VAL A C 1
ATOM 771 O O . VAL A 1 101 ? 22.824 -0.997 -19.081 1.00 81.88 101 VAL A O 1
ATOM 774 N N . THR A 1 102 ? 21.892 0.934 -18.405 1.00 77.44 102 THR A N 1
ATOM 775 C CA . THR A 1 102 ? 22.169 1.638 -19.666 1.00 77.44 102 THR A CA 1
ATOM 776 C C . THR A 1 102 ? 23.654 1.931 -19.856 1.00 77.44 102 THR A C 1
ATOM 778 O O . THR A 1 102 ? 24.159 1.689 -20.948 1.00 77.44 102 THR A O 1
ATOM 781 N N . GLU A 1 103 ? 24.357 2.352 -18.801 1.00 76.50 103 GLU A N 1
ATOM 782 C CA . GLU A 1 103 ? 25.804 2.636 -18.836 1.00 76.50 103 G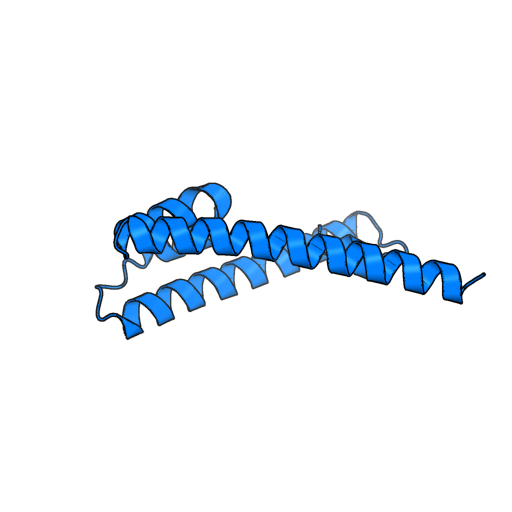LU A CA 1
ATOM 783 C C . GLU A 1 103 ? 26.648 1.368 -19.057 1.00 76.50 103 GLU A C 1
ATOM 785 O O . GLU A 1 103 ? 27.677 1.409 -19.714 1.00 76.50 103 GLU A O 1
ATOM 790 N N . LEU A 1 104 ? 26.202 0.207 -18.561 1.00 68.12 104 LEU A N 1
ATOM 791 C CA . LEU A 1 104 ? 26.877 -1.080 -18.800 1.00 68.12 104 LEU A CA 1
ATOM 792 C C . LEU A 1 104 ? 26.718 -1.609 -20.237 1.00 68.12 104 LEU A C 1
ATOM 794 O O . LEU A 1 104 ? 27.362 -2.595 -20.598 1.00 68.12 104 LEU A O 1
ATOM 798 N N . ARG A 1 105 ? 25.808 -1.029 -21.030 1.00 59.12 105 ARG A N 1
ATOM 799 C CA . ARG A 1 105 ? 25.508 -1.462 -22.404 1.00 59.12 105 ARG A CA 1
ATOM 800 C C . ARG A 1 105 ? 26.176 -0.566 -23.464 1.00 59.12 105 ARG A C 1
ATOM 802 O O . ARG A 1 105 ? 26.196 -0.964 -24.629 1.00 59.12 105 ARG A O 1
ATOM 809 N N . THR A 1 106 ? 26.686 0.603 -23.074 1.00 53.75 106 THR A N 1
ATOM 810 C CA . THR A 1 106 ? 27.515 1.516 -23.888 1.00 53.75 106 THR A CA 1
ATOM 811 C C . THR A 1 106 ? 28.994 1.210 -23.733 1.00 53.75 106 THR A C 1
ATOM 813 O O . THR A 1 106 ? 29.696 1.247 -24.766 1.00 53.75 106 THR A O 1
#

pLDDT: mean 79.88, std 12.62, range [43.84, 94.56]

Radius of gyration: 17.47 Å; chains: 1; bounding box: 43×20×45 Å